Protein AF-A0A378MYJ8-F1 (afdb_monomer_lite)

Sequence (62 aa):
MWNPETDTHIVVNYRANYMHGKAKNKAELQRIFGLPEDKEALLMVMVTRLTEQKGQISYSPI

Radius of gyration: 16.7 Å; chains: 1; bounding box: 30×23×55 Å

pLDDT: mean 80.69, std 12.18, range [51.19, 92.44]

Secondary structure (DSSP, 8-state):
---TTT-TTSSS--BTTBTHHHHHHHHHHHHHTT----SSSPP--------GGGT-------

Organism: Mannheimia haemolytica (NCBI:txid75985)

Foldseek 3Di:
DDAQQPDPVAPFRDDP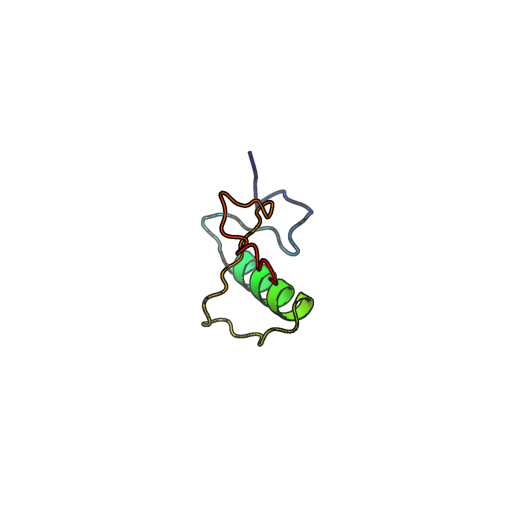VGCPSVLVSQQVVCVVVVHPSDSPDDDDDDDDPDDVVVDDPPPDDD

Structure (mmCIF, N/CA/C/O backbone):
data_AF-A0A378MYJ8-F1
#
_entry.id   AF-A0A378MYJ8-F1
#
loop_
_atom_site.group_PDB
_atom_site.id
_atom_site.type_symbol
_atom_site.label_atom_id
_atom_site.label_alt_id
_atom_site.label_comp_id
_atom_site.label_asym_id
_atom_site.label_entity_id
_atom_site.label_seq_id
_atom_site.pdbx_PDB_ins_code
_atom_site.Cartn_x
_atom_site.Cartn_y
_atom_site.Cartn_z
_atom_site.occupancy
_atom_site.B_iso_or_equiv
_atom_site.auth_seq_id
_atom_site.auth_comp_id
_atom_site.auth_asym_id
_atom_site.auth_atom_id
_atom_site.pdbx_PDB_model_num
ATOM 1 N N . MET A 1 1 ? 16.606 5.121 -0.640 1.00 67.12 1 MET A N 1
ATOM 2 C CA . MET A 1 1 ? 15.822 5.396 -1.864 1.00 67.12 1 MET A CA 1
ATOM 3 C C . MET A 1 1 ? 14.945 4.179 -2.109 1.00 67.12 1 MET A C 1
ATOM 5 O O . MET A 1 1 ? 15.474 3.080 -2.054 1.00 67.12 1 MET A O 1
ATOM 9 N N . TRP A 1 2 ? 13.633 4.351 -2.259 1.00 77.31 2 TRP A N 1
ATOM 10 C CA . TRP A 1 2 ? 12.679 3.250 -2.457 1.00 77.31 2 TRP A CA 1
ATOM 11 C C . TRP A 1 2 ? 12.245 3.188 -3.930 1.00 77.31 2 TRP A C 1
ATOM 13 O O . TRP A 1 2 ? 12.038 4.248 -4.521 1.00 77.31 2 TRP A O 1
ATOM 23 N N . ASN A 1 3 ? 12.130 1.984 -4.512 1.00 85.75 3 ASN A N 1
ATOM 24 C CA . ASN A 1 3 ? 11.743 1.773 -5.914 1.00 85.75 3 ASN A CA 1
ATOM 25 C C . ASN A 1 3 ? 10.597 0.742 -6.035 1.00 85.75 3 ASN A C 1
ATOM 27 O O . ASN A 1 3 ? 10.851 -0.450 -5.865 1.00 85.75 3 ASN A O 1
ATOM 31 N N . PRO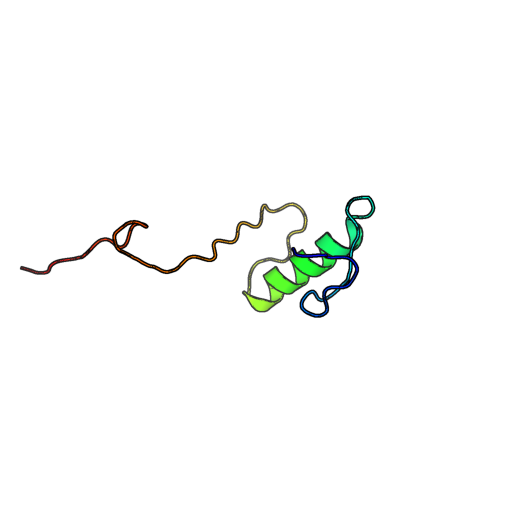 A 1 4 ? 9.364 1.154 -6.387 1.00 85.25 4 PRO A N 1
ATOM 32 C CA . PRO A 1 4 ? 8.223 0.244 -6.513 1.00 85.25 4 PRO A CA 1
ATOM 33 C C . PRO A 1 4 ? 8.346 -0.744 -7.688 1.00 85.25 4 PRO A C 1
ATOM 35 O O . PRO A 1 4 ? 7.621 -1.737 -7.732 1.00 85.25 4 PRO A O 1
ATOM 38 N N . GLU A 1 5 ? 9.263 -0.526 -8.632 1.00 87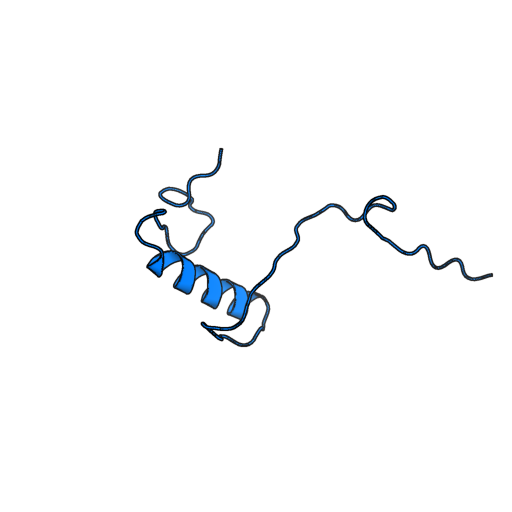.81 5 GLU A N 1
ATOM 39 C CA . GLU A 1 5 ? 9.462 -1.441 -9.763 1.00 87.81 5 GLU A CA 1
ATOM 40 C C . GLU A 1 5 ? 10.202 -2.724 -9.371 1.00 87.81 5 GLU A C 1
ATOM 42 O O . GLU A 1 5 ? 10.018 -3.751 -10.016 1.00 87.81 5 GLU A O 1
ATOM 47 N N . THR A 1 6 ? 11.011 -2.677 -8.311 1.00 87.75 6 THR A N 1
ATOM 48 C CA . THR A 1 6 ? 11.860 -3.798 -7.873 1.00 87.75 6 THR A CA 1
ATOM 49 C C . THR A 1 6 ? 11.647 -4.179 -6.410 1.00 87.75 6 THR A C 1
ATOM 51 O O . THR A 1 6 ? 12.354 -5.038 -5.891 1.00 87.75 6 THR A O 1
ATOM 54 N N . ASP A 1 7 ? 10.731 -3.512 -5.708 1.00 86.88 7 ASP A N 1
ATOM 55 C CA . ASP A 1 7 ? 10.465 -3.789 -4.301 1.00 86.88 7 ASP A CA 1
ATOM 56 C C . ASP A 1 7 ? 9.717 -5.115 -4.122 1.00 86.88 7 ASP A C 1
ATOM 58 O O . ASP A 1 7 ? 8.590 -5.275 -4.584 1.00 86.88 7 ASP A O 1
ATOM 62 N N . THR A 1 8 ? 10.337 -6.055 -3.417 1.00 87.25 8 THR A N 1
ATOM 63 C CA . THR A 1 8 ? 9.766 -7.366 -3.089 1.00 87.25 8 THR A CA 1
ATOM 64 C C . THR A 1 8 ? 8.786 -7.329 -1.913 1.00 87.25 8 THR A C 1
ATOM 66 O O . THR A 1 8 ? 8.166 -8.345 -1.618 1.00 87.25 8 THR A O 1
ATOM 69 N N . HIS A 1 9 ? 8.655 -6.198 -1.209 1.00 87.00 9 HIS A N 1
ATOM 70 C CA . HIS A 1 9 ? 7.753 -6.054 -0.057 1.00 87.00 9 HIS A CA 1
ATOM 71 C C . HIS A 1 9 ? 6.332 -5.634 -0.448 1.00 87.00 9 HIS A C 1
ATOM 73 O O . HIS A 1 9 ? 5.426 -5.690 0.382 1.00 87.00 9 HIS A O 1
ATOM 79 N N . ILE A 1 10 ? 6.124 -5.203 -1.693 1.00 87.19 10 ILE A N 1
ATOM 80 C CA . ILE A 1 10 ? 4.795 -4.924 -2.234 1.00 87.19 10 ILE A CA 1
ATOM 81 C C . ILE A 1 10 ? 4.324 -6.105 -3.077 1.00 87.19 10 ILE A C 1
ATOM 83 O O . ILE A 1 10 ? 5.109 -6.755 -3.759 1.00 87.19 10 ILE A O 1
ATOM 87 N N . VAL A 1 11 ? 3.023 -6.375 -3.039 1.00 88.75 11 VAL A N 1
ATOM 88 C CA . VAL A 1 11 ? 2.437 -7.578 -3.654 1.00 88.75 11 VAL A CA 1
ATOM 89 C C . VAL A 1 11 ? 2.589 -7.567 -5.173 1.00 88.75 11 VAL A C 1
ATOM 91 O O . VAL A 1 11 ? 2.803 -8.606 -5.793 1.00 88.75 11 VAL A O 1
ATOM 94 N N . VAL A 1 12 ? 2.484 -6.386 -5.782 1.00 90.56 12 VAL A N 1
ATOM 95 C CA . VAL A 1 12 ? 2.668 -6.183 -7.216 1.00 90.56 12 VAL A CA 1
ATOM 96 C C . VAL A 1 12 ? 3.557 -4.972 -7.450 1.00 90.56 12 VAL A C 1
ATOM 98 O O . VAL A 1 12 ? 3.222 -3.854 -7.045 1.00 90.56 12 VAL A O 1
ATOM 101 N N . ASN A 1 13 ? 4.661 -5.183 -8.165 1.00 90.00 13 ASN A N 1
ATOM 102 C CA . ASN A 1 13 ? 5.511 -4.098 -8.632 1.00 90.00 13 ASN A CA 1
ATOM 103 C C . ASN A 1 13 ? 4.759 -3.183 -9.596 1.00 90.00 13 ASN A C 1
ATOM 105 O O . ASN A 1 13 ? 3.964 -3.619 -10.433 1.00 90.00 13 ASN A O 1
ATOM 109 N N . TYR A 1 14 ? 5.013 -1.887 -9.478 1.00 87.31 14 TYR A N 1
ATOM 110 C CA . TYR A 1 14 ? 4.410 -0.892 -10.350 1.00 87.31 14 TYR A CA 1
ATOM 111 C C . TYR A 1 14 ? 5.386 0.245 -10.616 1.00 87.31 14 TYR A C 1
ATOM 113 O O . TYR A 1 14 ? 6.295 0.508 -9.837 1.00 87.31 14 TYR A O 1
ATOM 121 N N . ARG A 1 15 ? 5.165 0.936 -11.731 1.00 84.94 15 ARG A N 1
ATOM 122 C CA . ARG A 1 15 ? 5.950 2.097 -12.159 1.00 84.94 15 ARG A CA 1
ATOM 123 C C . ARG A 1 15 ? 5.091 3.347 -12.111 1.00 84.94 15 ARG A C 1
ATOM 125 O O . ARG A 1 15 ? 3.873 3.251 -12.264 1.00 84.94 15 ARG A O 1
ATOM 132 N N . ALA A 1 16 ? 5.706 4.518 -11.962 1.00 81.44 16 ALA A N 1
ATOM 133 C CA . ALA A 1 16 ? 4.984 5.793 -11.849 1.00 81.44 16 ALA A CA 1
ATOM 134 C C . ALA A 1 16 ? 3.993 6.033 -13.009 1.00 81.44 16 ALA A C 1
ATOM 136 O O . ALA A 1 16 ? 2.895 6.540 -12.799 1.00 81.44 16 ALA A O 1
ATOM 137 N N . ASN A 1 17 ? 4.344 5.579 -14.216 1.00 80.94 17 ASN A N 1
ATOM 138 C CA . ASN A 1 17 ? 3.529 5.744 -15.424 1.00 80.94 17 ASN A CA 1
ATOM 139 C C . ASN A 1 17 ? 2.477 4.631 -15.618 1.00 80.94 17 ASN A C 1
ATOM 141 O O . ASN A 1 17 ? 1.739 4.644 -16.599 1.00 80.94 17 ASN A O 1
ATOM 145 N N . TYR A 1 18 ? 2.417 3.635 -14.725 1.00 78.31 18 TYR A N 1
ATOM 146 C CA . TYR A 1 18 ? 1.468 2.522 -14.795 1.00 78.31 18 TYR A CA 1
ATOM 147 C C . TYR A 1 18 ? 1.013 2.103 -13.392 1.00 78.31 18 TYR A C 1
ATOM 149 O O . TYR A 1 18 ? 1.557 1.195 -12.763 1.00 78.31 18 TYR A O 1
ATOM 157 N N . MET A 1 19 ? -0.029 2.778 -12.909 1.00 78.50 19 MET A N 1
ATOM 158 C CA . MET A 1 19 ? -0.493 2.694 -11.520 1.00 78.50 19 MET A CA 1
ATOM 159 C C . MET A 1 19 ? -1.462 1.534 -11.245 1.00 78.50 19 MET A C 1
ATOM 161 O O . MET A 1 19 ? -1.949 1.397 -10.125 1.00 78.50 19 MET A O 1
ATOM 165 N N . HIS A 1 20 ? -1.734 0.664 -12.224 1.00 77.44 20 HIS A N 1
ATOM 166 C CA . HIS A 1 20 ? -2.658 -0.461 -12.037 1.00 77.44 20 HIS A CA 1
ATOM 167 C C . HIS A 1 20 ? -2.181 -1.439 -10.943 1.00 77.44 20 HIS A C 1
ATOM 169 O O . HIS A 1 20 ? -2.994 -1.963 -10.183 1.00 77.44 20 HIS A O 1
ATOM 175 N N . GLY A 1 21 ? -0.863 -1.623 -10.787 1.00 79.25 21 GLY A N 1
ATOM 176 C CA . GLY A 1 21 ? -0.302 -2.419 -9.685 1.00 79.25 21 GLY A CA 1
ATOM 177 C C . GLY A 1 21 ? -0.551 -1.800 -8.302 1.00 79.25 21 GLY A C 1
ATOM 178 O O . GLY A 1 21 ? -0.786 -2.527 -7.339 1.00 79.25 21 GLY A O 1
ATOM 179 N N . LYS A 1 22 ? -0.644 -0.465 -8.202 1.00 85.06 22 LYS A N 1
ATOM 180 C CA . LYS A 1 22 ? -0.974 0.229 -6.946 1.00 85.06 22 LYS A CA 1
ATOM 181 C C . LYS A 1 22 ? -2.393 -0.091 -6.466 1.00 85.06 22 LYS A C 1
ATOM 183 O O . LYS A 1 22 ? -2.601 -0.225 -5.265 1.00 85.06 22 LYS A O 1
ATOM 188 N N . ALA A 1 23 ? -3.354 -0.249 -7.378 1.00 87.19 23 ALA A N 1
ATOM 189 C CA . ALA A 1 23 ? -4.727 -0.613 -7.018 1.00 87.19 23 ALA A CA 1
ATOM 190 C C . ALA A 1 23 ? -4.803 -2.014 -6.389 1.00 87.19 23 ALA A C 1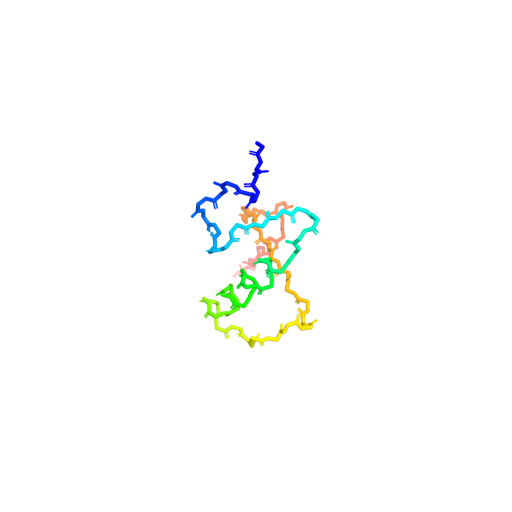
ATOM 192 O O . ALA A 1 23 ? -5.520 -2.207 -5.411 1.00 87.19 23 ALA A O 1
ATOM 193 N N . LYS A 1 24 ? -4.012 -2.969 -6.898 1.00 88.62 24 LYS A N 1
ATOM 194 C CA . LYS A 1 24 ? -3.897 -4.315 -6.313 1.00 88.62 24 LYS A CA 1
ATOM 195 C C . LYS A 1 24 ? -3.258 -4.269 -4.924 1.00 88.62 24 LYS A C 1
ATOM 197 O O . LYS A 1 24 ? -3.787 -4.866 -3.996 1.00 88.62 24 LYS A O 1
ATOM 202 N N . ASN A 1 25 ? -2.189 -3.486 -4.766 1.00 91.00 25 ASN A N 1
ATOM 203 C CA . ASN A 1 25 ? -1.552 -3.282 -3.462 1.00 91.00 25 ASN A CA 1
ATOM 204 C C . ASN A 1 25 ? -2.509 -2.629 -2.447 1.00 91.00 25 ASN A C 1
ATOM 206 O O . ASN A 1 25 ? -2.507 -3.000 -1.280 1.00 91.00 25 ASN A O 1
ATOM 210 N N . LYS A 1 26 ? -3.356 -1.684 -2.883 1.00 90.19 26 LYS A N 1
ATOM 211 C CA . LYS A 1 26 ? -4.378 -1.053 -2.033 1.00 90.19 26 LYS A CA 1
ATOM 212 C C . LYS A 1 26 ? -5.429 -2.060 -1.551 1.00 90.19 26 LYS A C 1
ATOM 214 O O . LYS A 1 26 ? -5.721 -2.074 -0.360 1.00 90.19 26 LYS A O 1
ATOM 219 N N . ALA A 1 27 ? -5.967 -2.881 -2.455 1.00 91.06 27 ALA A N 1
ATOM 220 C CA . ALA A 1 27 ? -6.961 -3.898 -2.109 1.00 91.06 27 ALA A CA 1
ATOM 221 C C . ALA A 1 27 ? -6.39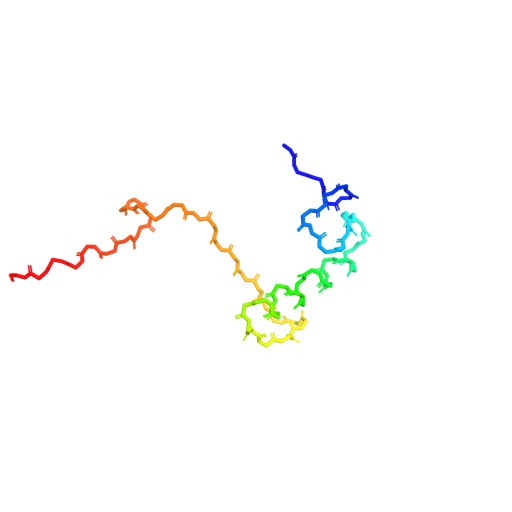6 -4.913 -1.106 1.00 91.06 27 ALA A C 1
ATOM 223 O O . ALA A 1 27 ? -7.027 -5.220 -0.100 1.00 91.06 27 ALA A O 1
ATOM 224 N N . GLU A 1 28 ? -5.155 -5.351 -1.318 1.00 91.56 28 GLU A N 1
ATOM 225 C CA . GLU A 1 28 ? -4.501 -6.276 -0.396 1.00 91.56 28 GLU A CA 1
ATOM 226 C C . GLU A 1 28 ? -4.264 -5.654 0.988 1.00 91.56 28 GLU A C 1
ATOM 228 O O . GLU A 1 28 ? -4.498 -6.306 2.002 1.00 91.56 28 GLU A O 1
ATOM 233 N N . LEU A 1 29 ? -3.875 -4.375 1.059 1.00 91.50 29 LEU A N 1
ATOM 234 C CA . LEU A 1 29 ? -3.783 -3.664 2.337 1.00 91.50 29 LEU A CA 1
ATOM 235 C C . LEU A 1 29 ? -5.145 -3.590 3.036 1.00 91.50 29 LEU A C 1
ATOM 237 O O . LEU A 1 29 ? -5.228 -3.871 4.229 1.00 91.50 29 LEU A O 1
ATOM 241 N N . GLN A 1 30 ? -6.216 -3.255 2.310 1.00 92.44 30 GLN A N 1
ATOM 242 C CA . GLN A 1 30 ? -7.570 -3.249 2.872 1.00 92.44 30 GLN A CA 1
ATOM 243 C C . GLN A 1 30 ? -7.931 -4.627 3.443 1.00 92.44 30 GLN A C 1
ATOM 245 O O . GLN A 1 30 ? -8.370 -4.706 4.588 1.00 92.44 30 GLN A O 1
ATOM 250 N N . ARG A 1 31 ? -7.629 -5.709 2.716 1.00 91.56 31 ARG A N 1
ATOM 251 C CA . ARG A 1 31 ? -7.854 -7.091 3.155 1.00 91.56 31 ARG A CA 1
ATOM 252 C C . ARG A 1 31 ? -7.067 -7.453 4.418 1.00 91.56 31 ARG A C 1
ATOM 254 O O . ARG A 1 31 ? -7.638 -8.018 5.346 1.00 91.56 31 ARG A O 1
ATOM 261 N N . ILE A 1 32 ? -5.779 -7.105 4.480 1.00 90.94 32 ILE A N 1
ATOM 262 C CA . ILE A 1 32 ? -4.905 -7.378 5.638 1.00 90.94 32 ILE A CA 1
ATOM 263 C C . ILE A 1 32 ? -5.419 -6.676 6.903 1.00 90.94 32 ILE A C 1
ATOM 265 O O . ILE A 1 32 ? -5.372 -7.253 7.987 1.00 90.94 32 ILE A O 1
ATOM 269 N N . PHE A 1 33 ? -5.926 -5.448 6.771 1.00 90.88 33 PHE A N 1
ATOM 270 C CA . PHE A 1 33 ? -6.437 -4.654 7.893 1.00 90.88 33 PHE A CA 1
ATOM 271 C C . PHE A 1 33 ? -7.947 -4.820 8.141 1.00 90.88 33 PHE A C 1
ATOM 273 O O . PHE A 1 33 ? -8.494 -4.136 9.004 1.00 90.88 33 PHE A O 1
ATOM 280 N N . GLY A 1 34 ? -8.628 -5.708 7.407 1.00 90.56 34 GLY A N 1
ATOM 281 C CA . GLY A 1 34 ? -10.072 -5.935 7.544 1.00 90.56 34 GLY A CA 1
ATOM 282 C C . GLY A 1 34 ? -10.938 -4.728 7.160 1.00 90.56 34 GLY A C 1
ATOM 283 O O . GLY A 1 34 ? -12.055 -4.586 7.655 1.00 90.56 34 GLY A O 1
ATOM 284 N N . LEU A 1 35 ? -10.424 -3.835 6.313 1.00 91.56 35 LEU A N 1
ATOM 285 C CA . LEU A 1 35 ? -11.148 -2.676 5.797 1.00 91.56 35 LEU A CA 1
ATOM 286 C C . LEU A 1 35 ? -12.001 -3.067 4.578 1.00 91.56 35 LEU A C 1
ATOM 288 O O . LEU A 1 35 ? -11.634 -3.991 3.849 1.00 91.56 35 LEU A O 1
ATOM 292 N N . PRO A 1 36 ? -13.091 -2.334 4.287 1.00 90.06 36 PRO A N 1
ATOM 293 C CA . PRO A 1 36 ? -13.837 -2.515 3.047 1.00 90.06 36 PRO A CA 1
ATOM 294 C C . PRO A 1 36 ? -12.936 -2.337 1.818 1.00 90.06 36 PRO A C 1
ATOM 296 O O . PRO A 1 36 ? -12.224 -1.334 1.699 1.00 90.06 36 PRO A O 1
ATOM 299 N N . GLU A 1 37 ? -12.989 -3.295 0.891 1.00 89.62 37 GLU A N 1
ATOM 300 C CA . GLU A 1 37 ? -12.257 -3.265 -0.382 1.00 89.62 37 GLU A CA 1
ATOM 301 C C . GLU A 1 37 ? -12.924 -2.307 -1.382 1.00 89.62 37 GLU A C 1
ATOM 303 O O . GLU A 1 37 ? -13.485 -2.705 -2.403 1.00 89.62 37 GLU A O 1
ATOM 308 N N . ASP A 1 38 ? -12.883 -1.014 -1.069 1.00 89.62 38 ASP A N 1
ATOM 309 C CA . ASP A 1 38 ? -13.376 0.047 -1.941 1.00 89.62 38 ASP A CA 1
ATOM 310 C C . ASP A 1 38 ? -12.213 0.716 -2.693 1.00 89.62 38 ASP A C 1
ATOM 312 O O . ASP A 1 38 ? -11.276 1.286 -2.110 1.00 89.62 38 ASP A O 1
ATOM 316 N N . LYS A 1 39 ? -12.275 0.645 -4.026 1.00 85.44 39 LYS A N 1
ATOM 317 C CA . LYS A 1 39 ? -11.279 1.218 -4.940 1.00 85.44 39 LYS A CA 1
ATOM 318 C C . LYS A 1 39 ? -11.303 2.744 -4.955 1.00 85.44 39 LYS A C 1
ATOM 320 O O . LYS A 1 39 ? -10.228 3.331 -5.092 1.00 85.44 39 LYS A O 1
ATOM 325 N N . GLU A 1 40 ? -12.451 3.357 -4.698 1.00 87.75 40 GLU A N 1
ATOM 326 C CA . GLU A 1 40 ? -12.647 4.808 -4.725 1.00 87.75 40 GLU A CA 1
ATOM 327 C C . GLU A 1 40 ? -12.405 5.452 -3.352 1.00 87.75 40 GLU A C 1
ATOM 329 O O . GLU A 1 40 ? -12.029 6.620 -3.266 1.00 87.75 40 GLU A O 1
ATOM 334 N N . ALA A 1 41 ? -12.523 4.684 -2.263 1.00 88.00 41 ALA A N 1
ATOM 335 C CA . ALA A 1 41 ? -12.276 5.188 -0.911 1.00 88.00 41 ALA A CA 1
ATOM 336 C C . ALA A 1 41 ? -10.827 5.672 -0.709 1.00 88.00 41 ALA A C 1
ATOM 338 O O . ALA A 1 41 ? -9.863 4.996 -1.074 1.00 88.00 41 ALA A O 1
ATOM 339 N N . LEU A 1 42 ? -10.626 6.818 -0.062 1.00 87.06 42 LEU A N 1
ATOM 340 C CA . LEU A 1 42 ? -9.282 7.283 0.282 1.00 87.06 42 LEU A CA 1
ATOM 341 C C . LEU A 1 42 ? -8.683 6.407 1.397 1.00 87.06 42 LEU A C 1
ATOM 343 O O . LEU A 1 42 ? -9.228 6.336 2.494 1.00 87.06 42 LEU A O 1
ATOM 347 N N . LEU A 1 43 ? -7.531 5.782 1.135 1.00 87.31 43 LEU A N 1
ATOM 348 C CA . LEU A 1 43 ? -6.764 5.042 2.142 1.00 87.31 43 LEU A CA 1
ATOM 349 C C . LEU A 1 43 ? -5.575 5.892 2.609 1.00 87.31 43 LEU A C 1
ATOM 351 O O . LEU A 1 43 ? -4.677 6.181 1.816 1.00 87.31 43 LEU A O 1
ATOM 355 N N . MET A 1 44 ? -5.559 6.271 3.888 1.00 86.75 44 MET A N 1
ATOM 356 C CA . MET A 1 44 ? -4.449 6.988 4.527 1.00 86.75 44 MET A CA 1
ATOM 357 C C . MET A 1 44 ? -3.746 6.086 5.541 1.00 86.75 44 MET A C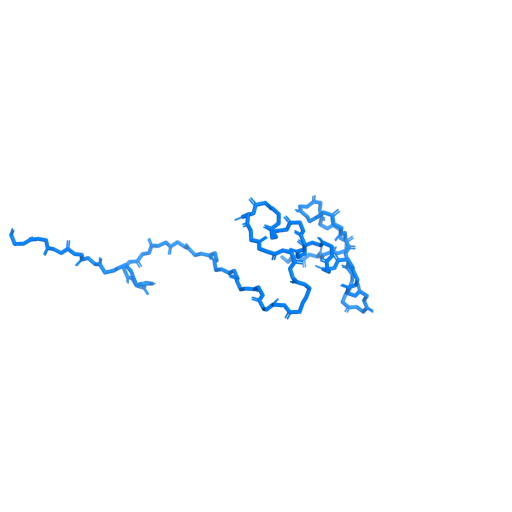 1
ATOM 359 O O . MET A 1 44 ? -4.398 5.422 6.341 1.00 86.75 44 MET A O 1
ATOM 363 N N . VAL A 1 45 ? -2.412 6.085 5.519 1.00 85.00 45 VAL A N 1
ATOM 364 C CA . VAL A 1 45 ? -1.571 5.293 6.428 1.00 85.00 45 VAL A CA 1
ATOM 365 C C . VAL A 1 45 ? -0.548 6.215 7.077 1.00 85.00 45 VAL A C 1
ATOM 367 O O . VAL A 1 45 ? 0.113 6.994 6.391 1.00 85.00 45 VAL A O 1
ATOM 370 N N . MET A 1 46 ? -0.396 6.110 8.395 1.00 85.00 46 MET A N 1
ATOM 371 C CA . MET A 1 46 ? 0.620 6.836 9.151 1.00 85.00 46 MET A CA 1
ATOM 372 C C . MET A 1 46 ? 1.541 5.841 9.854 1.00 85.00 46 MET A C 1
ATOM 374 O O . MET A 1 46 ? 1.094 5.052 10.679 1.00 85.00 46 MET A O 1
ATOM 378 N N . VAL A 1 47 ? 2.839 5.907 9.553 1.00 83.62 47 VAL A N 1
ATOM 379 C CA . VAL A 1 47 ? 3.875 5.114 10.229 1.00 83.62 47 VAL A CA 1
ATOM 380 C C . VAL A 1 47 ? 4.791 6.076 10.969 1.00 83.62 47 VAL A C 1
ATOM 382 O O . VAL A 1 47 ? 5.627 6.745 10.365 1.00 83.62 47 VAL A O 1
ATOM 385 N N . THR A 1 48 ? 4.617 6.194 12.285 1.00 82.25 48 THR A N 1
ATOM 386 C CA . THR A 1 48 ? 5.488 7.022 13.128 1.00 82.25 48 THR A CA 1
ATOM 387 C C . THR A 1 48 ? 5.691 6.381 14.498 1.00 82.25 48 THR A C 1
ATOM 389 O O . THR A 1 48 ? 4.837 5.638 14.973 1.00 82.25 48 THR A O 1
ATOM 392 N N . ARG A 1 49 ? 6.827 6.674 15.147 1.00 81.88 49 ARG A N 1
ATOM 393 C CA . ARG A 1 49 ? 6.991 6.381 16.578 1.00 81.88 49 ARG A CA 1
ATOM 394 C C . ARG A 1 49 ? 5.999 7.235 17.359 1.00 81.88 49 ARG A C 1
ATOM 396 O O . ARG A 1 49 ? 5.959 8.444 17.143 1.00 81.88 49 ARG A O 1
ATOM 403 N N . LEU A 1 50 ? 5.250 6.626 18.270 1.00 74.00 50 LEU A N 1
ATOM 404 C CA . LEU A 1 50 ? 4.402 7.367 19.193 1.00 74.00 50 LEU A CA 1
ATOM 405 C C . LEU A 1 50 ? 5.291 7.971 20.284 1.00 74.00 50 LEU A C 1
ATOM 407 O O . LEU A 1 50 ? 5.901 7.257 21.072 1.00 74.00 50 LEU A O 1
ATOM 411 N N . THR A 1 51 ? 5.414 9.291 20.272 1.00 71.88 51 THR A N 1
ATOM 412 C CA . THR A 1 51 ? 6.148 10.082 21.267 1.00 71.88 51 THR A CA 1
ATOM 413 C C . THR A 1 51 ? 5.280 11.276 21.642 1.00 71.88 51 THR A C 1
ATOM 415 O O . THR A 1 51 ? 4.465 11.694 20.820 1.00 71.88 51 THR A O 1
ATOM 418 N N . GLU A 1 52 ? 5.469 11.877 22.815 1.00 64.81 52 GLU A N 1
ATOM 419 C CA . GLU A 1 52 ? 4.678 13.043 23.257 1.00 64.81 52 GLU A CA 1
ATOM 420 C C . GLU A 1 52 ? 4.660 14.173 22.211 1.00 64.81 52 GLU A C 1
ATOM 422 O O . GLU A 1 52 ? 3.604 14.704 21.878 1.00 64.81 52 GLU A O 1
ATOM 427 N N . GLN A 1 53 ? 5.796 14.425 21.548 1.00 58.31 53 GLN A N 1
ATOM 428 C CA . GLN A 1 53 ? 5.933 15.400 20.452 1.00 58.31 53 GLN A CA 1
ATOM 429 C C . GLN A 1 53 ? 5.096 15.075 19.186 1.00 58.31 53 GLN A C 1
ATOM 431 O O . GLN A 1 53 ? 5.091 15.837 18.222 1.00 58.31 53 GLN A O 1
ATOM 436 N N . LYS A 1 54 ? 4.415 13.923 19.151 1.00 59.25 54 LYS A N 1
ATOM 437 C CA . LYS A 1 54 ? 3.549 13.441 18.062 1.00 59.25 54 LYS A CA 1
ATOM 438 C C . LYS A 1 54 ? 2.101 13.183 18.515 1.00 59.25 54 LYS A C 1
ATOM 440 O O . LYS A 1 54 ? 1.325 12.660 17.722 1.00 59.25 54 LYS A O 1
ATOM 445 N N . GLY A 1 55 ? 1.724 13.580 19.740 1.00 58.75 55 GLY A N 1
ATOM 446 C CA . GLY A 1 55 ? 0.321 13.634 20.174 1.00 58.75 55 GLY A CA 1
ATOM 447 C C . GLY A 1 55 ? -0.182 12.471 21.036 1.00 58.75 55 GLY A C 1
ATOM 448 O O . GLY A 1 55 ? -1.377 12.186 21.009 1.00 58.75 55 GLY A O 1
ATOM 449 N N . GLN A 1 56 ? 0.675 11.803 21.820 1.00 53.34 56 GLN A N 1
ATOM 450 C CA . GLN A 1 56 ? 0.152 11.019 22.947 1.00 53.34 56 GLN A CA 1
ATOM 451 C C . GLN A 1 56 ? -0.350 11.985 24.029 1.00 53.34 56 GLN A C 1
ATOM 453 O O . GLN A 1 56 ? 0.435 12.721 24.622 1.00 53.34 56 GLN A O 1
ATOM 458 N N . ILE A 1 57 ? -1.665 11.996 24.260 1.00 57.12 57 ILE A N 1
ATOM 459 C CA . ILE A 1 57 ? -2.274 12.625 25.434 1.00 57.12 57 ILE A CA 1
ATOM 460 C C . ILE A 1 57 ? -1.879 11.766 26.635 1.00 57.12 57 ILE A C 1
ATOM 462 O O . ILE A 1 57 ? -2.389 10.658 26.804 1.00 57.12 57 ILE A O 1
ATOM 466 N N . SER A 1 58 ? -0.971 12.274 27.463 1.00 54.50 58 SER A N 1
ATOM 467 C CA . SER A 1 58 ? -0.774 11.770 28.819 1.00 54.50 58 SER A CA 1
ATOM 468 C C . SER A 1 58 ? -2.067 12.009 29.600 1.00 54.50 58 SER A C 1
ATOM 470 O O . SER A 1 58 ? -2.326 13.113 30.073 1.00 54.50 58 SER A O 1
ATOM 472 N N . TYR A 1 59 ? -2.917 10.988 29.712 1.00 57.66 59 TYR A N 1
ATOM 473 C CA . TYR A 1 59 ? -3.946 10.962 30.745 1.00 57.66 59 TYR A CA 1
ATOM 474 C C . TYR A 1 59 ? -3.230 10.760 32.082 1.00 57.66 59 TYR A C 1
ATOM 476 O O . TYR A 1 59 ? -2.811 9.651 32.400 1.00 57.66 59 TYR A O 1
ATOM 484 N N . SER A 1 60 ? -3.066 11.838 32.848 1.00 53.03 60 SER A N 1
ATOM 485 C CA . SER A 1 60 ? -2.767 11.737 34.276 1.00 53.03 60 SER A CA 1
ATOM 486 C C . SER A 1 60 ? -4.091 11.501 35.001 1.00 53.03 60 SER A C 1
ATOM 488 O O . SER A 1 60 ? -4.913 12.421 35.029 1.00 53.03 60 SER A O 1
ATOM 490 N N . PRO A 1 61 ? -4.356 10.318 35.582 1.00 58.47 61 PRO A N 1
ATOM 491 C CA . PRO A 1 61 ? -5.296 10.265 36.682 1.00 58.47 61 PRO A CA 1
ATOM 492 C C . PRO A 1 61 ? -4.670 11.016 37.866 1.00 58.47 61 PRO A C 1
ATOM 494 O O . PRO A 1 61 ? -3.451 11.006 38.056 1.00 58.47 61 PRO A O 1
ATOM 497 N N . ILE A 1 62 ? -5.527 11.742 38.570 1.00 51.19 62 ILE A N 1
ATOM 498 C CA . ILE A 1 62 ? -5.274 12.359 39.876 1.00 51.19 62 ILE A CA 1
ATOM 499 C C . ILE A 1 62 ? -4.954 11.271 40.902 1.00 51.19 62 ILE A C 1
ATOM 501 O O . ILE A 1 62 ? -5.571 10.186 40.788 1.00 51.19 62 ILE A O 1
#